Protein AF-A0A7Y5QEF9-F1 (afdb_monomer_lite)

Foldseek 3Di:
DPQCLPFPWAWWKWWAFDADPVGPGDAIDIAIWTWGDDPFFIKIAHPPDDSRRCDPPRIDTQPHGDPHDDDPFDFAADDDDGNRDHRITIHHDDPVVRVVRVVVRVVSVVLVVCCVVPVPPPVNVVVVVVVVVVD

pLDDT: mean 90.58, std 9.36, range [50.31, 98.44]

Sequence (135 aa):
MNTLTHLNWQPVILLKVVRLPFSDLGGLSLKCAYLAHDNGRVLYADWTLDAAERAEPLVFATGWTFTSMPMLPFLLHGDGAKRVPSGTWVLPYKDSLYTLYSSASAVLARLLAQIDQQPTDPNTITTLIRLTESL

Structure (mmCIF, N/CA/C/O backbone):
data_AF-A0A7Y5QEF9-F1
#
_entry.id   AF-A0A7Y5QEF9-F1
#
loop_
_atom_site.group_PDB
_atom_site.id
_atom_site.type_symbol
_atom_site.label_atom_id
_atom_site.label_alt_id
_atom_site.label_comp_id
_atom_site.label_asym_id
_atom_site.label_entity_id
_atom_site.label_seq_id
_atom_site.pdbx_PDB_ins_code
_atom_site.Cartn_x
_atom_site.Cartn_y
_atom_site.Cartn_z
_atom_site.occupancy
_atom_site.B_iso_or_equiv
_atom_site.auth_seq_id
_atom_site.auth_comp_id
_atom_site.auth_asym_id
_atom_site.auth_atom_id
_atom_site.pdbx_PDB_model_num
ATOM 1 N N . MET A 1 1 ? 17.583 -14.772 -19.269 1.00 50.31 1 MET A N 1
ATOM 2 C CA . MET A 1 1 ? 17.143 -13.846 -18.205 1.00 50.31 1 MET A CA 1
ATOM 3 C C . MET A 1 1 ? 17.146 -12.456 -18.796 1.00 50.31 1 MET A C 1
ATOM 5 O O . MET A 1 1 ? 18.204 -12.018 -19.231 1.00 50.31 1 MET A O 1
ATOM 9 N N . ASN A 1 2 ? 15.991 -11.798 -18.866 1.00 59.22 2 ASN A N 1
ATOM 10 C CA . ASN A 1 2 ? 15.946 -10.394 -19.259 1.00 59.22 2 ASN A CA 1
ATOM 11 C C . ASN A 1 2 ? 16.385 -9.567 -18.048 1.00 59.22 2 ASN A C 1
ATOM 13 O O . ASN A 1 2 ? 15.744 -9.588 -16.999 1.00 59.22 2 ASN A O 1
ATOM 17 N N . THR A 1 3 ? 17.534 -8.908 -18.149 1.00 67.56 3 THR A N 1
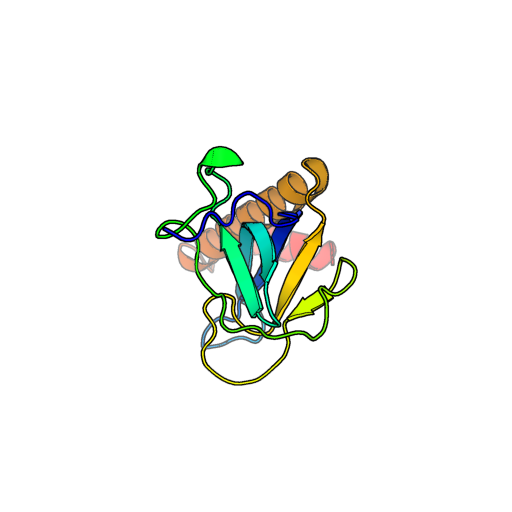ATOM 18 C CA . THR A 1 3 ? 18.074 -8.060 -17.086 1.00 67.56 3 THR A CA 1
ATOM 19 C C . THR A 1 3 ? 17.269 -6.765 -17.022 1.00 67.56 3 THR A C 1
ATOM 21 O O . THR A 1 3 ? 17.487 -5.858 -17.813 1.00 67.56 3 THR A O 1
ATOM 24 N N . LEU A 1 4 ? 16.326 -6.663 -16.082 1.00 83.62 4 LEU A N 1
ATOM 25 C CA . LEU A 1 4 ? 15.462 -5.481 -15.891 1.00 83.62 4 LEU A CA 1
ATOM 26 C C . LEU A 1 4 ? 16.106 -4.388 -15.016 1.00 83.62 4 LEU A C 1
ATOM 28 O O . LEU A 1 4 ? 15.492 -3.363 -14.722 1.00 83.62 4 LEU A O 1
ATOM 32 N N . THR A 1 5 ? 17.362 -4.581 -14.620 1.00 81.44 5 THR A N 1
ATOM 33 C CA . THR A 1 5 ? 18.123 -3.664 -13.759 1.00 81.44 5 THR A CA 1
ATOM 34 C C . THR A 1 5 ? 18.392 -2.307 -14.413 1.00 81.44 5 THR A C 1
ATOM 36 O O . THR A 1 5 ? 18.588 -1.322 -13.711 1.00 81.44 5 THR A O 1
ATOM 39 N N . HIS A 1 6 ? 18.366 -2.241 -15.748 1.00 87.00 6 HIS A N 1
ATOM 40 C CA . HIS A 1 6 ? 18.570 -1.014 -16.523 1.00 87.00 6 HIS A CA 1
ATOM 41 C C . HIS A 1 6 ? 17.358 -0.066 -16.515 1.00 87.00 6 HIS A C 1
ATOM 43 O O . HIS A 1 6 ? 17.472 1.073 -16.967 1.00 87.00 6 HIS A O 1
ATOM 49 N N . LEU A 1 7 ? 16.191 -0.527 -16.051 1.00 91.69 7 LEU A N 1
ATOM 50 C CA . LEU A 1 7 ? 14.988 0.296 -16.006 1.00 91.69 7 LEU A CA 1
ATOM 51 C C . LEU A 1 7 ? 15.110 1.411 -14.960 1.00 91.69 7 LEU A C 1
ATOM 53 O O . LEU A 1 7 ? 15.797 1.280 -13.946 1.00 91.69 7 LEU A O 1
ATOM 57 N N . ASN A 1 8 ? 14.378 2.505 -15.178 1.00 92.50 8 ASN A N 1
ATOM 58 C CA . ASN A 1 8 ? 14.294 3.605 -14.222 1.00 92.50 8 ASN A CA 1
ATOM 59 C C . ASN A 1 8 ? 13.369 3.239 -13.047 1.00 92.50 8 ASN A C 1
ATOM 61 O O . ASN A 1 8 ? 12.187 3.586 -13.033 1.00 92.50 8 ASN A O 1
ATOM 65 N N . TRP A 1 9 ? 13.914 2.497 -12.086 1.00 95.25 9 TRP A N 1
ATOM 66 C CA . TRP A 1 9 ? 13.227 2.082 -10.867 1.00 95.25 9 TRP A CA 1
ATOM 67 C C . TRP A 1 9 ? 13.042 3.255 -9.903 1.00 95.25 9 TRP A C 1
ATOM 69 O O . TRP A 1 9 ? 13.997 3.734 -9.295 1.00 95.25 9 TRP A O 1
ATOM 79 N N . GLN A 1 10 ? 11.796 3.679 -9.716 1.00 95.75 10 GLN A N 1
ATOM 80 C CA . GLN A 1 10 ? 11.434 4.779 -8.830 1.00 95.75 10 GLN A CA 1
ATOM 81 C C . GLN A 1 10 ? 10.985 4.254 -7.462 1.00 95.75 10 GLN A C 1
ATOM 83 O O . GLN A 1 10 ? 10.072 3.423 -7.413 1.00 95.75 10 GLN A O 1
ATOM 88 N N . PRO A 1 11 ? 11.574 4.734 -6.352 1.00 97.50 11 PRO A N 1
ATOM 89 C CA . PRO A 1 11 ? 11.078 4.438 -5.017 1.00 97.50 11 PRO A CA 1
ATOM 90 C C . PRO A 1 11 ? 9.749 5.164 -4.785 1.00 97.50 11 PRO A C 1
ATOM 92 O O . PRO A 1 11 ? 9.646 6.382 -4.960 1.00 97.50 11 PRO A O 1
ATOM 95 N N . VAL A 1 12 ? 8.726 4.425 -4.364 1.00 98.12 12 VAL A N 1
ATOM 96 C CA . VAL A 1 12 ? 7.384 4.967 -4.130 1.00 98.12 12 VAL A CA 1
ATOM 97 C C . VAL A 1 12 ? 6.786 4.456 -2.828 1.00 98.12 12 VAL A C 1
ATOM 99 O O . VAL A 1 12 ? 7.149 3.397 -2.314 1.00 98.12 12 VAL A O 1
ATOM 102 N N . ILE A 1 13 ? 5.806 5.204 -2.334 1.00 98.44 13 ILE A N 1
ATOM 103 C CA . ILE A 1 13 ? 4.886 4.759 -1.294 1.00 98.44 13 ILE A CA 1
ATOM 104 C C . ILE A 1 13 ? 3.549 4.449 -1.971 1.00 98.44 13 ILE A C 1
ATOM 106 O O . ILE A 1 13 ? 2.943 5.317 -2.600 1.00 98.44 13 ILE A O 1
ATOM 110 N N . LEU A 1 14 ? 3.086 3.212 -1.835 1.00 97.75 14 LEU A N 1
ATOM 111 C CA . LEU A 1 14 ? 1.741 2.787 -2.194 1.00 97.75 14 LEU A CA 1
ATOM 112 C C . LEU A 1 14 ? 0.841 3.002 -0.980 1.00 97.75 14 LEU A C 1
ATOM 114 O O . LEU A 1 14 ? 1.002 2.335 0.043 1.00 97.75 14 LEU A O 1
ATOM 118 N N . LEU A 1 15 ? -0.091 3.943 -1.097 1.00 97.06 15 LEU A N 1
ATOM 119 C CA . LEU A 1 15 ? -1.044 4.289 -0.050 1.00 97.06 15 LEU A CA 1
ATOM 120 C C . LEU A 1 15 ? -2.459 3.995 -0.536 1.00 97.06 15 LEU A C 1
ATOM 122 O O . LEU A 1 15 ? -2.916 4.555 -1.530 1.00 97.06 15 LEU A O 1
ATOM 126 N N . LYS A 1 16 ? -3.192 3.153 0.186 1.00 94.19 16 LYS A N 1
ATOM 127 C CA . LYS A 1 16 ? -4.590 2.860 -0.120 1.00 94.19 16 LYS A CA 1
ATOM 128 C C . LYS A 1 16 ? -5.444 2.983 1.127 1.00 94.19 16 LYS A C 1
ATOM 130 O O . LYS A 1 16 ? -5.206 2.302 2.118 1.00 94.19 16 LYS A O 1
ATOM 135 N N . VAL A 1 17 ? -6.500 3.784 1.039 1.00 90.69 17 VAL A N 1
ATOM 136 C CA . VAL A 1 17 ? -7.594 3.717 2.007 1.00 90.69 17 VAL A CA 1
ATOM 137 C C . VAL A 1 17 ? -8.390 2.445 1.717 1.00 90.69 17 VAL A C 1
ATOM 139 O O . VAL A 1 17 ? -8.915 2.256 0.615 1.00 90.69 17 VAL A O 1
ATOM 142 N N . VAL A 1 18 ? -8.413 1.534 2.681 1.00 85.56 18 VAL A N 1
ATOM 143 C CA . VAL A 1 18 ? -9.120 0.256 2.598 1.00 85.56 18 VAL A CA 1
ATOM 144 C C . VAL A 1 18 ? -10.520 0.445 3.159 1.00 85.56 18 VAL A C 1
ATOM 146 O O . VAL A 1 18 ? -10.683 1.106 4.182 1.00 85.56 18 VAL A O 1
ATOM 149 N N . ARG A 1 19 ? -11.522 -0.131 2.493 1.00 79.25 19 ARG A N 1
ATOM 150 C CA . ARG A 1 19 ? -12.910 -0.162 2.967 1.00 79.25 19 ARG A CA 1
ATOM 151 C C . ARG A 1 19 ? -13.177 -1.478 3.687 1.00 79.25 19 ARG A C 1
ATOM 153 O O . ARG A 1 19 ? -12.682 -2.517 3.252 1.00 79.25 19 ARG A O 1
ATOM 160 N N . LEU A 1 20 ? -13.945 -1.427 4.770 1.00 69.12 20 LEU A N 1
ATOM 161 C CA . LEU A 1 20 ? -14.437 -2.622 5.457 1.00 69.12 20 LEU A CA 1
ATOM 162 C C . LEU A 1 20 ? -15.767 -3.069 4.826 1.00 69.12 20 LEU A C 1
ATOM 164 O O . LEU A 1 20 ? -16.479 -2.236 4.272 1.00 69.12 20 LEU A O 1
ATOM 168 N N . PRO A 1 21 ? -16.137 -4.360 4.914 1.00 57.41 21 PRO A N 1
ATOM 169 C CA . PRO A 1 21 ? -17.324 -4.907 4.246 1.00 57.41 21 PRO A CA 1
ATOM 170 C C . PRO A 1 21 ? -18.666 -4.259 4.645 1.00 57.41 21 PRO A C 1
ATOM 172 O O . PRO A 1 21 ? -19.646 -4.442 3.931 1.00 57.41 21 PRO A O 1
ATOM 175 N N . PHE A 1 22 ? -18.712 -3.475 5.730 1.00 61.75 22 PHE A N 1
ATOM 176 C CA . PHE A 1 22 ? -19.908 -2.766 6.206 1.00 61.75 22 PHE A CA 1
ATOM 177 C C . PHE A 1 22 ? -19.742 -1.231 6.286 1.00 61.75 22 PHE A C 1
ATOM 179 O O . PHE A 1 22 ? -20.531 -0.579 6.962 1.00 61.75 22 PHE A O 1
ATOM 186 N N . SER A 1 23 ? -18.713 -0.635 5.663 1.00 59.16 23 SER A N 1
ATOM 187 C CA . SER A 1 23 ? -18.428 0.808 5.791 1.00 59.16 23 SER A CA 1
ATOM 188 C C . SER A 1 23 ? -17.662 1.389 4.595 1.00 59.16 23 SER A C 1
ATOM 190 O O . SER A 1 23 ? -16.853 0.710 3.960 1.00 59.16 23 SER A O 1
ATOM 192 N N . ASP A 1 24 ? -17.848 2.686 4.337 1.00 59.09 24 ASP A N 1
ATOM 193 C CA . ASP A 1 24 ? -17.135 3.443 3.300 1.00 59.09 24 ASP A CA 1
ATOM 194 C C . ASP A 1 24 ? -15.649 3.695 3.615 1.00 59.09 24 ASP A C 1
ATOM 196 O O . ASP A 1 24 ? -14.870 4.002 2.708 1.00 59.09 24 ASP A O 1
ATOM 200 N N . LEU A 1 25 ? -15.230 3.524 4.873 1.00 58.81 25 LEU A N 1
ATOM 201 C CA . LEU A 1 25 ? -13.852 3.704 5.339 1.00 58.81 25 LEU A CA 1
ATOM 202 C C . LEU A 1 25 ? -13.497 2.625 6.368 1.00 58.81 25 LEU A C 1
ATOM 204 O O . LEU A 1 25 ? -14.293 2.303 7.248 1.00 58.81 25 LEU A O 1
ATOM 208 N N . GLY A 1 26 ? -12.305 2.048 6.234 1.00 73.06 26 GLY A N 1
ATOM 209 C CA . GLY A 1 26 ? -11.843 0.919 7.037 1.00 73.06 26 GLY A CA 1
ATOM 210 C C . GLY A 1 26 ? -10.474 1.133 7.665 1.00 73.06 26 GLY A C 1
ATOM 211 O O . GLY A 1 26 ? -10.327 1.039 8.874 1.00 73.06 26 GLY A O 1
ATOM 212 N N . GLY A 1 27 ? -9.462 1.441 6.857 1.00 82.06 27 GLY A N 1
ATOM 213 C CA . GLY A 1 27 ? -8.095 1.604 7.344 1.00 82.06 27 GLY A CA 1
ATOM 214 C C . GLY A 1 27 ? -7.157 2.203 6.307 1.00 82.06 27 GLY A C 1
ATOM 215 O O . GLY A 1 27 ? -7.558 2.497 5.180 1.00 82.06 27 GLY A O 1
ATOM 216 N N . LEU A 1 28 ? -5.890 2.354 6.678 1.00 89.94 28 LEU A N 1
ATOM 217 C CA . LEU A 1 28 ? -4.815 2.742 5.769 1.00 89.94 28 LEU A CA 1
ATOM 218 C C . LEU A 1 28 ? -3.940 1.516 5.497 1.00 89.94 28 LEU A C 1
ATOM 220 O O . LEU A 1 28 ? -3.401 0.913 6.416 1.00 89.94 28 LEU A O 1
ATOM 224 N N . SER A 1 29 ? -3.813 1.137 4.230 1.00 91.56 29 SER A N 1
ATOM 225 C CA . SER A 1 29 ? -2.815 0.180 3.764 1.00 91.56 29 SER A CA 1
ATOM 226 C C . SER A 1 29 ? -1.651 0.952 3.165 1.00 91.56 29 SER A C 1
ATOM 228 O O . SER A 1 29 ? -1.845 1.838 2.328 1.00 91.56 29 SER A O 1
ATOM 230 N N . LEU A 1 30 ? -0.448 0.624 3.621 1.00 95.12 30 LEU A N 1
ATOM 231 C CA . LEU A 1 30 ? 0.781 1.317 3.274 1.00 95.12 30 LEU A CA 1
ATOM 232 C C . LEU A 1 30 ? 1.845 0.294 2.886 1.00 95.12 30 LEU A C 1
ATOM 234 O O . LEU A 1 30 ? 2.061 -0.675 3.614 1.00 95.12 30 LEU A O 1
ATOM 238 N N . LYS A 1 31 ? 2.524 0.511 1.759 1.00 95.88 31 LYS A N 1
ATOM 239 C CA . LYS A 1 31 ? 3.666 -0.311 1.348 1.00 95.88 31 LYS A CA 1
ATOM 240 C C . LYS A 1 31 ? 4.696 0.513 0.579 1.00 95.88 31 LYS A C 1
ATOM 242 O O . LYS A 1 31 ? 4.329 1.252 -0.328 1.00 95.88 31 LYS A O 1
ATOM 247 N N . CYS A 1 32 ? 5.978 0.357 0.895 1.00 97.44 32 CYS A N 1
ATOM 248 C CA . CYS A 1 32 ? 7.059 0.858 0.044 1.00 97.44 32 CYS A CA 1
ATOM 249 C C . CYS A 1 32 ? 7.364 -0.138 -1.072 1.00 97.44 32 CYS A C 1
ATOM 251 O O . CYS A 1 32 ? 7.273 -1.351 -0.875 1.00 97.44 32 CYS A O 1
ATOM 253 N N . ALA A 1 33 ? 7.730 0.373 -2.241 1.00 97.44 33 ALA A N 1
ATOM 254 C CA . ALA A 1 33 ? 8.095 -0.451 -3.384 1.00 97.44 33 ALA A CA 1
ATOM 255 C C . ALA A 1 33 ? 8.966 0.328 -4.368 1.00 97.44 33 ALA A C 1
ATOM 257 O O . ALA A 1 33 ? 9.061 1.555 -4.294 1.00 97.44 33 ALA A O 1
ATOM 258 N N . TYR A 1 34 ? 9.532 -0.390 -5.335 1.00 97.62 34 TYR A N 1
ATOM 259 C CA . TYR A 1 34 ? 10.058 0.219 -6.549 1.00 97.62 34 TYR A CA 1
ATOM 260 C C . TYR A 1 34 ? 9.114 -0.057 -7.714 1.00 97.62 34 TYR A C 1
ATOM 262 O O . TYR A 1 34 ? 8.695 -1.198 -7.923 1.00 97.62 34 TYR A O 1
ATOM 270 N N . LEU A 1 35 ? 8.804 0.979 -8.491 1.00 97.12 35 LEU A N 1
ATOM 271 C CA . LEU A 1 35 ? 8.059 0.849 -9.740 1.00 97.12 35 LEU A CA 1
ATOM 272 C C . LEU A 1 35 ? 8.927 1.250 -10.925 1.00 97.12 35 LEU A C 1
ATOM 274 O O . LEU A 1 35 ? 9.696 2.203 -10.844 1.00 97.12 35 LEU A O 1
ATOM 278 N N . ALA A 1 36 ? 8.760 0.549 -12.036 1.00 96.38 36 ALA A N 1
ATOM 279 C CA . ALA A 1 36 ? 9.357 0.918 -13.310 1.00 96.38 36 ALA A CA 1
ATOM 280 C C . ALA A 1 36 ? 8.326 0.788 -14.429 1.00 96.38 36 ALA A C 1
ATOM 282 O O . ALA A 1 36 ? 7.413 -0.037 -14.361 1.00 96.38 36 ALA A O 1
ATOM 283 N N . HIS A 1 37 ? 8.480 1.605 -15.465 1.00 95.38 37 HIS A N 1
ATOM 284 C CA . HIS A 1 37 ? 7.729 1.473 -16.708 1.00 95.38 37 HIS A CA 1
ATOM 285 C C . HIS A 1 37 ? 8.571 0.694 -17.718 1.00 95.38 37 HIS A C 1
ATOM 287 O O . HIS A 1 37 ? 9.733 1.028 -17.935 1.00 95.38 37 HIS A O 1
ATOM 293 N N . ASP A 1 38 ? 7.988 -0.348 -18.302 1.00 94.25 38 ASP A N 1
ATOM 294 C CA . ASP A 1 38 ? 8.620 -1.193 -19.314 1.00 94.25 38 ASP A CA 1
ATOM 295 C C . ASP A 1 38 ? 7.601 -1.541 -20.399 1.00 94.25 38 ASP A C 1
ATOM 297 O O . ASP A 1 38 ? 6.586 -2.184 -20.123 1.00 94.25 38 ASP A O 1
ATOM 301 N N . ASN A 1 39 ? 7.854 -1.092 -21.632 1.00 91.44 39 ASN A N 1
ATOM 302 C CA . ASN A 1 39 ? 7.044 -1.413 -22.811 1.00 91.44 39 ASN A CA 1
ATOM 303 C C . ASN A 1 39 ? 5.526 -1.270 -22.581 1.00 91.44 39 ASN A C 1
ATOM 305 O O . ASN A 1 39 ? 4.723 -2.141 -22.922 1.00 91.44 39 ASN A O 1
ATOM 309 N N . GLY A 1 40 ? 5.126 -0.166 -21.947 1.00 93.25 40 GLY A N 1
ATOM 310 C CA . GLY A 1 40 ? 3.723 0.136 -21.672 1.00 93.25 40 GLY A CA 1
ATOM 311 C C . GLY A 1 40 ? 3.175 -0.465 -20.377 1.00 93.25 40 GLY A C 1
ATOM 312 O O . GLY A 1 40 ? 2.052 -0.149 -19.998 1.00 93.25 40 GLY A O 1
ATOM 313 N N . ARG A 1 41 ? 3.930 -1.317 -19.678 1.00 94.44 41 ARG A N 1
ATOM 314 C CA . ARG A 1 41 ? 3.529 -1.981 -18.431 1.00 94.44 41 ARG A CA 1
ATOM 315 C C . ARG A 1 41 ? 4.202 -1.333 -17.232 1.00 94.44 41 ARG A C 1
ATOM 317 O O . ARG A 1 41 ? 5.319 -0.837 -17.326 1.00 94.44 41 ARG A O 1
ATOM 324 N N . VAL A 1 42 ? 3.540 -1.397 -16.082 1.00 95.62 42 VAL A N 1
ATOM 325 C CA . VAL A 1 42 ? 4.161 -1.055 -14.800 1.00 95.62 42 VAL A CA 1
ATOM 326 C C . VAL A 1 42 ? 4.630 -2.323 -14.113 1.00 95.62 42 VAL A C 1
ATOM 328 O O . VAL A 1 42 ? 3.823 -3.206 -13.791 1.00 95.62 42 VAL A O 1
ATOM 331 N N . LEU A 1 43 ? 5.929 -2.383 -13.867 1.00 96.12 43 LEU A N 1
ATOM 332 C CA . LEU A 1 43 ? 6.585 -3.420 -13.093 1.00 96.12 43 LEU A CA 1
ATOM 333 C C . LEU A 1 43 ? 6.724 -2.987 -11.636 1.00 96.12 43 LEU A C 1
ATOM 335 O O . LEU A 1 43 ? 6.835 -1.802 -11.330 1.00 96.12 43 LEU A O 1
ATOM 339 N N . TYR A 1 44 ? 6.721 -3.975 -10.755 1.00 96.44 44 TYR A N 1
ATOM 340 C CA . TYR A 1 44 ? 6.893 -3.839 -9.320 1.00 96.44 44 TYR A CA 1
ATOM 341 C C . TYR A 1 44 ? 8.096 -4.665 -8.880 1.00 96.44 44 TYR A C 1
ATOM 343 O O . TYR A 1 44 ? 8.241 -5.816 -9.300 1.00 96.44 44 TYR A O 1
ATOM 351 N N . ALA A 1 45 ? 8.893 -4.098 -7.982 1.00 96.69 45 ALA A N 1
ATOM 352 C CA . ALA A 1 45 ? 9.884 -4.806 -7.188 1.00 96.69 45 ALA A CA 1
ATOM 353 C C . ALA A 1 45 ? 9.663 -4.487 -5.704 1.00 96.69 45 ALA A C 1
ATOM 355 O O . ALA A 1 45 ? 9.246 -3.377 -5.350 1.00 96.69 45 ALA A O 1
ATOM 356 N N . ASP A 1 46 ? 9.923 -5.463 -4.834 1.00 95.75 46 ASP A N 1
ATOM 357 C CA . ASP A 1 46 ? 9.806 -5.239 -3.396 1.00 95.75 46 ASP A CA 1
ATOM 358 C C . ASP A 1 46 ? 10.868 -4.249 -2.892 1.00 95.75 46 ASP A C 1
ATOM 360 O O . ASP A 1 46 ? 11.946 -4.123 -3.472 1.00 95.75 46 ASP A O 1
ATOM 364 N N . TRP A 1 47 ? 10.544 -3.520 -1.823 1.00 96.12 47 TRP A N 1
ATOM 365 C CA . TRP A 1 47 ? 11.414 -2.492 -1.254 1.00 96.12 47 TRP A CA 1
ATOM 366 C C . TRP A 1 47 ? 12.741 -3.049 -0.737 1.00 96.12 47 TRP A C 1
ATOM 368 O O . TRP A 1 47 ? 13.739 -2.334 -0.721 1.00 96.12 47 TRP A O 1
ATOM 378 N N . THR A 1 48 ? 12.762 -4.319 -0.329 1.00 95.44 48 THR A N 1
ATOM 379 C CA . THR A 1 48 ? 13.966 -4.962 0.207 1.00 95.44 48 THR A CA 1
ATOM 380 C C . THR A 1 48 ? 14.985 -5.346 -0.864 1.00 95.44 48 THR A C 1
ATOM 382 O O . THR A 1 48 ? 16.039 -5.851 -0.504 1.00 95.44 48 THR A O 1
ATOM 385 N N . LEU A 1 49 ? 14.668 -5.171 -2.154 1.00 94.06 49 LEU A N 1
ATOM 386 C CA . LEU A 1 49 ? 15.551 -5.555 -3.254 1.00 94.06 49 LEU A CA 1
ATOM 387 C C . LEU A 1 49 ? 16.524 -4.433 -3.619 1.00 94.06 49 LEU A C 1
ATOM 389 O O . LEU A 1 49 ? 16.125 -3.318 -4.004 1.00 94.06 49 LEU A O 1
ATOM 393 N N . ASP A 1 50 ? 17.807 -4.778 -3.611 1.00 91.88 50 ASP A N 1
ATOM 394 C CA . ASP A 1 50 ? 18.858 -3.922 -4.135 1.00 91.88 50 ASP A CA 1
ATOM 395 C C . ASP A 1 50 ? 18.708 -3.738 -5.648 1.00 91.88 50 ASP A C 1
ATOM 397 O O . ASP A 1 50 ? 18.081 -4.532 -6.353 1.00 91.88 50 ASP A O 1
ATOM 401 N N . ALA A 1 51 ? 19.302 -2.672 -6.190 1.00 90.69 51 ALA A N 1
ATOM 402 C CA . ALA A 1 51 ? 19.172 -2.338 -7.611 1.00 90.69 51 ALA A CA 1
ATOM 403 C C . ALA A 1 51 ? 19.601 -3.484 -8.547 1.00 90.69 51 ALA A C 1
ATOM 405 O O . ALA A 1 51 ? 18.974 -3.693 -9.585 1.00 90.69 51 ALA A O 1
ATOM 406 N N . ALA A 1 52 ? 20.630 -4.248 -8.166 1.00 90.38 52 ALA A N 1
ATOM 407 C CA . ALA A 1 52 ? 21.126 -5.387 -8.936 1.00 90.38 52 ALA A CA 1
ATOM 408 C C . ALA A 1 52 ? 20.183 -6.606 -8.905 1.00 90.38 52 ALA A C 1
ATOM 410 O O . ALA A 1 52 ? 20.216 -7.425 -9.820 1.00 90.38 52 ALA A O 1
ATOM 411 N N . GLU A 1 53 ? 19.325 -6.713 -7.889 1.00 90.75 53 GLU A N 1
ATOM 412 C CA . GLU A 1 53 ? 18.400 -7.837 -7.695 1.00 90.75 53 GLU A CA 1
ATOM 413 C C . GLU A 1 53 ? 17.054 -7.630 -8.404 1.00 90.75 53 GLU A C 1
ATOM 415 O O . GLU A 1 53 ? 16.246 -8.556 -8.496 1.00 90.75 53 GLU A O 1
ATOM 420 N N . ARG A 1 54 ? 16.797 -6.426 -8.936 1.00 92.00 54 ARG A N 1
ATOM 421 C CA . ARG A 1 54 ? 15.557 -6.061 -9.648 1.00 92.00 54 ARG A CA 1
ATOM 422 C C . ARG A 1 54 ? 15.520 -6.662 -11.053 1.00 92.00 54 ARG A C 1
ATOM 424 O O . ARG A 1 54 ? 15.550 -5.962 -12.065 1.00 92.00 54 ARG A O 1
ATOM 431 N N . ALA A 1 55 ? 15.445 -7.982 -11.103 1.00 89.44 55 ALA A N 1
ATOM 432 C CA . ALA A 1 55 ? 15.315 -8.786 -12.304 1.00 89.44 55 ALA A CA 1
ATOM 433 C C . ALA A 1 55 ? 14.262 -9.886 -12.106 1.00 89.44 55 ALA A C 1
ATOM 435 O O . ALA A 1 55 ? 13.763 -10.124 -11.003 1.00 89.44 55 ALA A O 1
ATOM 436 N N . GLU A 1 56 ? 13.899 -10.570 -13.189 1.00 85.38 56 GLU A N 1
ATOM 437 C CA . GLU A 1 56 ? 13.056 -11.761 -13.089 1.00 85.38 56 GLU A CA 1
ATOM 438 C C . GLU A 1 56 ? 13.780 -12.872 -12.304 1.00 85.38 56 GLU A C 1
ATOM 440 O O . GLU A 1 56 ? 14.983 -13.067 -12.506 1.00 85.38 56 GLU A O 1
ATOM 445 N N . PRO A 1 57 ? 13.077 -13.622 -11.432 1.00 89.06 57 PRO A N 1
ATOM 446 C CA . PRO A 1 57 ? 11.621 -13.634 -11.214 1.00 89.06 57 PRO A CA 1
ATOM 447 C C . PRO A 1 57 ? 11.127 -12.724 -10.069 1.00 89.06 57 PRO A C 1
ATOM 449 O O . PRO A 1 57 ? 9.950 -12.772 -9.715 1.00 89.06 57 PRO A O 1
ATOM 452 N N . LEU A 1 58 ? 12.009 -11.931 -9.455 1.00 91.38 58 LEU A N 1
ATOM 453 C CA . LEU A 1 58 ? 11.699 -11.112 -8.272 1.00 91.38 58 LEU A CA 1
ATOM 454 C C . LEU A 1 58 ? 10.903 -9.842 -8.613 1.00 91.38 58 LEU A C 1
ATOM 456 O O . LEU A 1 58 ? 10.252 -9.249 -7.753 1.00 91.38 58 LEU A O 1
ATOM 460 N N . VAL A 1 59 ? 10.925 -9.457 -9.886 1.00 92.94 59 VAL A N 1
ATOM 461 C CA . VAL A 1 59 ? 10.110 -8.395 -10.471 1.00 92.94 59 VAL A CA 1
ATOM 462 C C . VAL A 1 59 ? 8.851 -8.974 -11.109 1.00 92.94 59 VAL A C 1
ATOM 464 O O . VAL A 1 59 ? 8.897 -10.011 -11.769 1.00 92.94 59 VAL A O 1
ATOM 467 N N . PHE A 1 60 ? 7.722 -8.275 -10.984 1.00 92.50 60 PHE A N 1
ATOM 468 C CA . PHE A 1 60 ? 6.479 -8.682 -11.638 1.00 92.50 60 PHE A CA 1
ATOM 469 C C . PHE A 1 60 ? 5.663 -7.520 -12.196 1.00 92.50 60 PHE A C 1
ATOM 471 O O . PHE A 1 60 ? 5.657 -6.414 -11.662 1.00 92.50 60 PHE A O 1
ATOM 478 N N . ALA A 1 61 ? 4.895 -7.795 -13.251 1.00 93.69 61 ALA A N 1
ATOM 479 C CA . ALA A 1 61 ? 3.925 -6.846 -13.779 1.00 93.69 61 ALA A CA 1
ATOM 480 C C . ALA A 1 61 ? 2.769 -6.637 -12.788 1.00 93.69 61 ALA A C 1
ATOM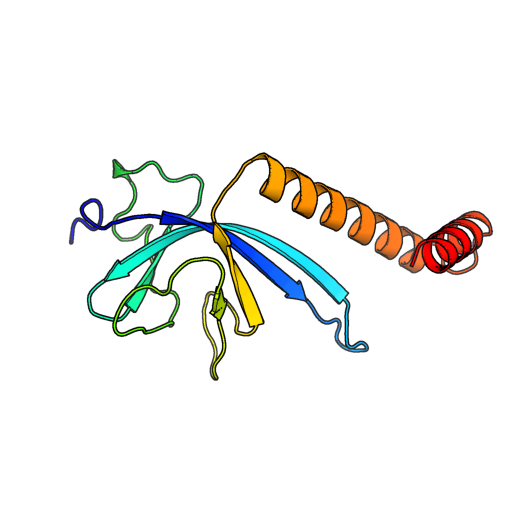 482 O O . ALA A 1 61 ? 2.167 -7.587 -12.285 1.00 93.69 61 ALA A O 1
ATOM 483 N N . THR A 1 62 ? 2.420 -5.377 -12.540 1.00 94.31 62 THR A N 1
ATOM 484 C CA . THR A 1 62 ? 1.305 -4.999 -11.652 1.00 94.31 62 THR A CA 1
ATOM 485 C C . THR A 1 62 ? -0.069 -5.227 -12.287 1.00 94.31 62 THR A C 1
ATOM 487 O O . THR A 1 62 ? -1.079 -5.300 -11.584 1.00 94.31 62 THR A O 1
ATOM 490 N N . GLY A 1 63 ? -0.102 -5.327 -13.619 1.00 93.31 63 GLY A N 1
ATOM 491 C CA . GLY A 1 63 ? -1.310 -5.318 -14.439 1.00 93.31 63 GLY A CA 1
ATOM 492 C C . GLY A 1 63 ? -1.737 -3.918 -14.895 1.00 93.31 63 GLY A C 1
ATOM 493 O O . GLY A 1 63 ? -2.667 -3.820 -15.697 1.00 93.31 63 GLY A O 1
ATOM 494 N N . TRP A 1 64 ? -1.086 -2.852 -14.416 1.00 95.75 64 TRP A N 1
ATOM 495 C CA . TRP A 1 64 ? -1.296 -1.493 -14.916 1.00 95.75 64 TRP A CA 1
ATOM 496 C C . TRP A 1 64 ? -0.514 -1.250 -16.198 1.00 95.75 64 TRP A C 1
ATOM 498 O O . TRP A 1 64 ? 0.620 -1.716 -16.350 1.00 95.75 64 TRP A O 1
ATOM 508 N N . THR A 1 65 ? -1.131 -0.494 -17.101 1.00 94.19 65 THR A N 1
ATOM 509 C CA . THR A 1 65 ? -0.540 -0.096 -18.372 1.00 94.19 65 THR A CA 1
ATOM 510 C C 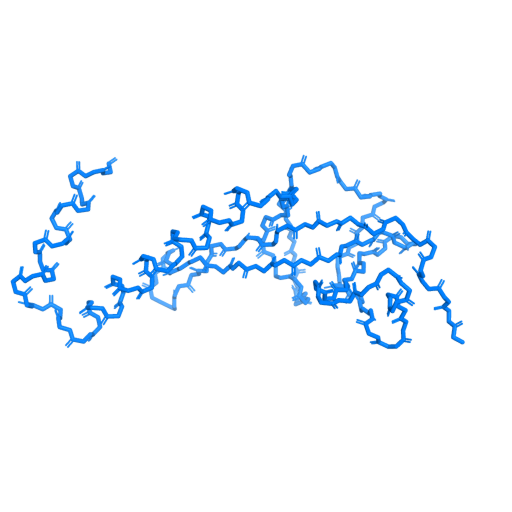. THR A 1 65 ? -0.664 1.402 -18.560 1.00 94.19 65 THR A C 1
ATOM 512 O O . THR A 1 65 ? -1.744 1.957 -18.377 1.00 94.19 65 THR A O 1
ATOM 515 N N . PHE A 1 66 ? 0.426 2.034 -18.970 1.00 92.81 66 PHE A N 1
ATOM 516 C CA . PHE A 1 66 ? 0.475 3.452 -19.300 1.00 92.81 66 PHE A CA 1
ATOM 517 C C . PHE A 1 66 ? 1.339 3.644 -20.535 1.00 92.81 66 PHE A C 1
ATOM 519 O O . PHE A 1 66 ? 2.288 2.894 -20.741 1.00 92.81 66 PHE A O 1
ATOM 526 N N . THR A 1 67 ? 1.073 4.675 -21.329 1.00 92.94 67 THR A N 1
ATOM 527 C CA . THR A 1 67 ? 1.969 5.058 -22.431 1.00 92.94 67 THR A CA 1
ATOM 528 C C . THR A 1 67 ? 3.340 5.490 -21.901 1.00 92.94 67 THR A C 1
ATOM 530 O O . THR A 1 67 ? 4.369 5.128 -22.460 1.00 92.94 67 THR A O 1
ATOM 533 N N . SER A 1 68 ? 3.350 6.199 -20.772 1.00 91.50 68 SER A N 1
ATOM 534 C CA . SER A 1 68 ? 4.532 6.605 -20.010 1.00 91.50 68 SER A CA 1
ATOM 535 C C . SER A 1 68 ? 4.184 6.667 -18.523 1.00 91.50 68 SER A C 1
ATOM 537 O O . SER A 1 68 ? 3.014 6.831 -18.174 1.00 91.50 68 SER A O 1
ATOM 539 N N . MET A 1 69 ? 5.179 6.570 -17.638 1.00 91.38 69 MET A N 1
ATOM 540 C CA . MET A 1 69 ? 4.939 6.695 -16.196 1.00 91.38 69 MET A CA 1
ATOM 541 C C . MET A 1 69 ? 4.372 8.090 -15.859 1.00 91.38 69 MET A C 1
ATOM 543 O O . MET A 1 69 ? 4.989 9.087 -16.246 1.00 91.38 69 MET A O 1
ATOM 547 N N . PRO A 1 70 ? 3.224 8.194 -15.160 1.00 93.69 70 PRO A N 1
ATOM 548 C CA . PRO A 1 70 ? 2.692 9.485 -14.735 1.00 93.69 70 PRO A CA 1
ATOM 549 C C . PRO A 1 70 ? 3.615 10.185 -13.729 1.00 93.69 70 PRO A C 1
ATOM 551 O O . PRO A 1 70 ? 4.381 9.541 -13.009 1.00 93.69 70 PRO A O 1
ATOM 554 N N . MET A 1 71 ? 3.509 11.513 -13.642 1.00 94.69 71 MET A N 1
ATOM 555 C CA . MET A 1 71 ? 4.205 12.283 -12.611 1.00 94.69 71 MET A CA 1
ATOM 556 C C . MET A 1 71 ? 3.593 12.000 -11.233 1.00 94.69 71 MET A C 1
ATOM 558 O O . MET A 1 71 ? 2.374 11.958 -11.082 1.00 94.69 71 MET A O 1
ATOM 562 N N . LEU A 1 72 ? 4.446 11.807 -10.228 1.00 95.38 72 LEU A N 1
ATOM 563 C CA . LEU A 1 72 ? 4.026 11.585 -8.846 1.00 95.38 72 LEU A CA 1
ATOM 564 C C . LEU A 1 72 ? 3.576 12.904 -8.178 1.00 95.38 72 LEU A C 1
ATOM 566 O O . LEU A 1 72 ? 4.217 13.931 -8.403 1.00 95.38 72 LEU A O 1
ATOM 570 N N . PRO A 1 73 ? 2.566 12.881 -7.285 1.00 97.56 73 PRO A N 1
ATOM 571 C CA . PRO A 1 73 ? 1.730 11.732 -6.941 1.00 97.56 73 PRO A CA 1
ATOM 572 C C . PRO A 1 73 ? 0.599 11.509 -7.957 1.00 97.56 73 PRO A C 1
ATOM 574 O O . PRO A 1 73 ? 0.069 12.461 -8.524 1.00 97.56 73 PRO A O 1
ATOM 577 N N . PHE A 1 74 ? 0.166 10.259 -8.127 1.00 97.00 74 PHE A N 1
ATOM 578 C CA . PHE A 1 74 ? -1.007 9.938 -8.948 1.00 97.00 74 PHE A CA 1
ATOM 579 C C . PHE A 1 74 ? -1.844 8.807 -8.347 1.00 97.00 74 PHE A C 1
ATOM 581 O O . PHE A 1 74 ? -1.361 8.009 -7.542 1.00 97.00 74 PHE A O 1
ATOM 588 N N . LEU A 1 75 ? -3.114 8.740 -8.747 1.00 96.56 75 LEU A N 1
ATOM 589 C CA . LEU A 1 75 ? -4.056 7.709 -8.323 1.00 96.56 75 LEU A CA 1
ATOM 590 C C . LEU A 1 75 ? -4.166 6.621 -9.395 1.00 96.56 75 LEU A C 1
ATOM 592 O O . LEU A 1 75 ? -4.451 6.909 -10.556 1.00 96.56 75 LEU A O 1
ATOM 596 N N . LEU A 1 76 ? -3.992 5.363 -8.999 1.00 95.31 76 LEU A N 1
ATOM 597 C CA . LEU A 1 76 ? -4.303 4.221 -9.853 1.00 95.31 76 LEU A CA 1
ATOM 598 C C . LEU A 1 76 ? -5.818 4.038 -9.907 1.00 95.31 76 LEU A C 1
ATOM 600 O O . LEU A 1 76 ? -6.438 3.760 -8.883 1.00 95.31 76 LEU A O 1
ATOM 604 N N . HIS A 1 77 ? -6.413 4.182 -11.087 1.00 93.56 77 HIS A N 1
ATOM 605 C CA . HIS A 1 77 ? -7.849 4.026 -11.289 1.00 93.56 77 HIS A CA 1
ATOM 606 C C . HIS A 1 77 ? -8.134 3.235 -12.565 1.00 93.56 77 HIS A C 1
ATOM 608 O O . HIS A 1 77 ? -7.486 3.436 -13.590 1.00 93.56 77 HIS A O 1
ATOM 614 N N . GLY A 1 78 ? -9.091 2.318 -12.482 1.00 89.19 78 GLY A N 1
ATOM 615 C CA . GLY A 1 78 ? -9.475 1.424 -13.567 1.00 89.19 78 GLY A CA 1
ATOM 616 C C . GLY A 1 78 ? -10.079 0.120 -13.058 1.00 89.19 78 GLY A C 1
ATOM 617 O O . GLY A 1 78 ? -10.101 -0.138 -11.849 1.00 89.19 78 GLY A O 1
ATOM 618 N N . ASP A 1 79 ? -10.537 -0.689 -14.009 1.00 85.56 79 ASP A N 1
ATOM 619 C CA . ASP A 1 79 ? -11.276 -1.924 -13.761 1.00 85.56 79 ASP A CA 1
ATOM 620 C C . ASP A 1 79 ? -10.393 -3.182 -13.807 1.00 85.56 79 ASP A C 1
ATOM 622 O O . ASP A 1 79 ? -9.280 -3.206 -14.351 1.00 85.56 79 ASP A O 1
ATOM 626 N N . GLY A 1 80 ? -10.936 -4.267 -13.254 1.00 82.94 80 GLY A N 1
ATOM 627 C CA . GLY A 1 80 ? -10.328 -5.595 -13.253 1.00 82.94 80 GLY A CA 1
ATOM 628 C C . GLY A 1 80 ? -9.387 -5.861 -12.076 1.00 82.94 80 GLY A C 1
ATOM 629 O O . GLY A 1 80 ? -8.942 -4.963 -11.361 1.00 82.94 80 GLY A O 1
ATOM 630 N N . ALA A 1 81 ? -9.074 -7.140 -11.871 1.00 79.75 81 ALA A N 1
ATOM 631 C CA . ALA A 1 81 ? -8.148 -7.562 -10.829 1.00 79.75 81 ALA A CA 1
ATOM 632 C C . ALA A 1 81 ? -6.706 -7.193 -11.216 1.00 79.75 81 ALA A C 1
ATOM 634 O O . ALA A 1 81 ? -6.166 -7.677 -12.213 1.00 79.75 81 ALA A O 1
ATOM 635 N N . LYS A 1 82 ? -6.080 -6.329 -10.415 1.00 90.31 82 LYS A N 1
ATOM 636 C CA . LYS A 1 82 ? -4.684 -5.891 -10.551 1.00 90.31 82 LYS A CA 1
ATOM 637 C C . LYS A 1 82 ? -3.920 -6.257 -9.281 1.00 90.31 82 LYS A C 1
ATOM 639 O O . LYS A 1 82 ? -4.509 -6.297 -8.204 1.00 90.31 82 LYS A O 1
ATOM 644 N N . ARG A 1 83 ? -2.606 -6.494 -9.384 1.00 90.19 83 ARG A N 1
ATOM 645 C CA . ARG A 1 83 ? -1.774 -6.801 -8.202 1.00 90.19 83 ARG A CA 1
ATOM 646 C C . ARG A 1 83 ? -1.627 -5.597 -7.275 1.00 90.19 83 ARG A C 1
ATOM 648 O O . ARG A 1 83 ? -1.599 -5.765 -6.063 1.00 90.19 83 ARG A O 1
ATOM 655 N N . VAL A 1 84 ? -1.559 -4.394 -7.846 1.00 92.19 84 VAL A N 1
ATOM 656 C CA . VAL A 1 84 ? -1.734 -3.144 -7.096 1.00 92.19 84 VAL A CA 1
ATOM 657 C C . VAL A 1 84 ? -3.180 -2.695 -7.311 1.00 92.19 84 VAL A C 1
ATOM 659 O O . VAL A 1 84 ? -3.524 -2.383 -8.451 1.00 92.19 84 VAL A O 1
ATOM 662 N N . PRO A 1 85 ? -4.046 -2.692 -6.285 1.00 92.25 85 PRO A N 1
ATOM 663 C CA . PRO A 1 85 ? -5.473 -2.454 -6.483 1.00 92.25 85 PRO A CA 1
ATOM 664 C C . PRO A 1 85 ? -5.801 -1.049 -7.005 1.00 92.25 85 PRO A C 1
ATOM 666 O O . PRO A 1 85 ? -5.107 -0.079 -6.697 1.00 92.25 85 PRO A O 1
ATOM 669 N N . SER A 1 86 ? -6.923 -0.930 -7.716 1.00 93.56 86 SER A N 1
ATOM 670 C CA . SER A 1 86 ? -7.539 0.360 -8.059 1.00 93.56 86 SER A CA 1
ATOM 671 C C . SER A 1 86 ? -7.860 1.167 -6.791 1.00 93.56 86 SER A C 1
ATOM 673 O O . SER A 1 86 ? -8.162 0.605 -5.732 1.00 93.56 86 SER A O 1
ATOM 675 N N . GLY A 1 87 ? -7.749 2.489 -6.864 1.00 93.50 87 GLY A N 1
ATOM 676 C CA . GLY A 1 87 ? -7.838 3.407 -5.728 1.00 93.50 87 GLY A CA 1
ATOM 677 C C . GLY A 1 87 ? -6.582 3.455 -4.846 1.00 93.50 87 GLY A C 1
ATOM 678 O O . GLY A 1 87 ? -6.685 3.857 -3.689 1.00 93.50 87 GLY A O 1
ATOM 679 N N . THR A 1 88 ? -5.427 2.997 -5.340 1.00 95.88 88 THR A N 1
ATOM 680 C CA . THR A 1 88 ? -4.134 3.133 -4.644 1.00 95.88 88 THR A CA 1
ATOM 681 C C . THR A 1 88 ? -3.435 4.401 -5.121 1.00 95.88 88 THR A C 1
ATOM 683 O O . THR A 1 88 ? -3.197 4.562 -6.317 1.00 95.88 88 THR A O 1
ATOM 686 N N . TRP A 1 89 ? -3.090 5.292 -4.197 1.00 97.56 89 TRP A N 1
ATOM 687 C CA . TRP A 1 89 ? -2.203 6.417 -4.461 1.00 97.56 89 TRP A CA 1
ATOM 688 C C . TRP A 1 89 ? -0.758 5.938 -4.569 1.00 97.56 89 TRP A C 1
ATOM 690 O O . TRP A 1 89 ? -0.270 5.208 -3.705 1.00 97.56 89 TRP A O 1
ATOM 700 N N . VAL A 1 90 ? -0.072 6.382 -5.616 1.00 97.88 90 VAL A N 1
ATOM 701 C CA . VAL A 1 90 ? 1.370 6.223 -5.790 1.00 97.88 90 VAL A CA 1
ATOM 702 C C . VAL A 1 90 ? 2.008 7.560 -5.444 1.00 97.88 90 VAL A C 1
ATOM 704 O O . VAL A 1 90 ? 1.831 8.552 -6.153 1.00 97.88 90 VAL A O 1
ATOM 707 N N . LEU A 1 91 ? 2.706 7.600 -4.315 1.00 98.31 91 LEU A N 1
ATOM 708 C CA . LEU A 1 91 ? 3.333 8.800 -3.772 1.00 98.31 91 LEU A CA 1
ATOM 709 C C . LEU A 1 91 ? 4.855 8.725 -3.948 1.00 98.31 91 LEU A C 1
ATOM 711 O O . LEU A 1 91 ? 5.415 7.623 -3.936 1.00 98.31 91 LEU A O 1
ATOM 715 N N . PRO A 1 92 ? 5.551 9.870 -4.064 1.00 97.50 92 PRO A N 1
ATOM 716 C CA . PRO A 1 92 ? 7.007 9.867 -4.036 1.00 97.50 92 PRO A CA 1
ATOM 717 C C . PRO A 1 92 ? 7.503 9.389 -2.672 1.00 97.50 92 PRO A C 1
ATOM 719 O O . PRO A 1 92 ? 6.981 9.802 -1.632 1.00 97.50 92 PRO A O 1
ATOM 722 N N . TYR A 1 93 ? 8.527 8.537 -2.668 1.00 97.56 93 TYR A N 1
ATOM 723 C CA . TYR A 1 93 ? 9.134 8.111 -1.416 1.00 97.56 93 TYR A CA 1
ATOM 724 C C . TYR A 1 93 ? 9.850 9.275 -0.720 1.00 97.56 93 TYR A C 1
ATOM 726 O O . TYR A 1 93 ? 10.698 9.948 -1.308 1.00 97.56 93 TYR A O 1
ATOM 734 N N . LYS A 1 94 ? 9.507 9.487 0.554 1.00 97.56 94 LYS A N 1
ATOM 735 C CA . LYS A 1 94 ? 10.223 10.334 1.516 1.00 97.56 94 LYS A CA 1
ATOM 736 C C . LYS A 1 94 ? 10.083 9.697 2.896 1.00 97.56 94 LYS A C 1
ATOM 738 O O . LYS A 1 94 ? 8.957 9.392 3.292 1.00 97.56 94 LYS A O 1
ATOM 743 N N . ASP A 1 95 ? 11.177 9.565 3.645 1.00 97.12 95 ASP A N 1
ATOM 744 C CA . ASP A 1 95 ? 11.165 8.921 4.971 1.00 97.12 95 ASP A CA 1
ATOM 745 C C . ASP A 1 95 ? 10.170 9.582 5.932 1.00 97.12 95 ASP A C 1
ATOM 747 O O . ASP A 1 95 ? 9.427 8.900 6.639 1.00 97.12 95 ASP A O 1
ATOM 751 N N . SER A 1 96 ? 10.095 10.916 5.918 1.00 97.69 96 SER A N 1
ATOM 752 C CA . SER A 1 96 ? 9.152 11.676 6.746 1.00 97.69 96 SER A CA 1
ATOM 753 C C . SER A 1 96 ? 7.695 11.382 6.389 1.00 97.69 96 SER A C 1
ATOM 755 O O . SER A 1 96 ? 6.863 11.218 7.279 1.00 97.69 96 SER A O 1
ATOM 757 N N . LEU A 1 97 ? 7.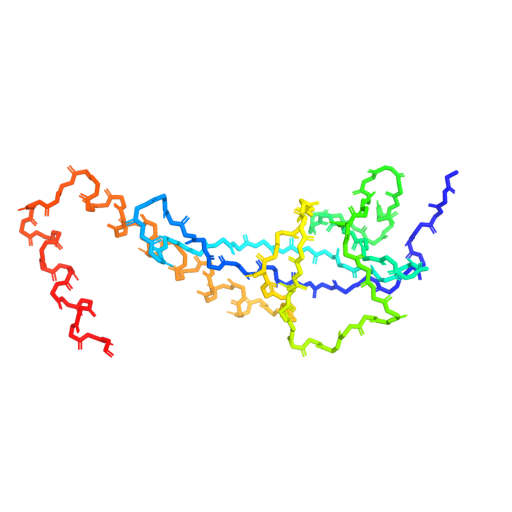390 11.257 5.095 1.00 97.25 97 LEU A N 1
ATOM 758 C CA . LEU A 1 97 ? 6.045 10.951 4.615 1.00 97.25 97 LEU A CA 1
ATOM 759 C C . LEU A 1 97 ? 5.654 9.511 4.957 1.00 97.25 97 LEU A C 1
ATOM 761 O O . LEU A 1 97 ? 4.546 9.266 5.431 1.00 97.25 97 LEU A O 1
ATOM 765 N N . TYR A 1 98 ? 6.577 8.567 4.764 1.00 96.88 98 TYR A N 1
ATOM 766 C CA . TYR A 1 98 ? 6.360 7.173 5.133 1.00 96.88 98 TYR A CA 1
ATOM 767 C C . TYR A 1 98 ? 6.149 7.017 6.642 1.00 96.88 98 TYR A C 1
ATOM 769 O O . TYR A 1 98 ? 5.206 6.348 7.064 1.00 96.88 98 TYR A O 1
ATOM 777 N N . THR A 1 99 ? 6.969 7.682 7.458 1.00 97.50 99 THR A N 1
ATOM 778 C CA . THR A 1 99 ? 6.855 7.661 8.924 1.00 97.50 99 THR A CA 1
ATOM 779 C C . THR A 1 99 ? 5.522 8.247 9.384 1.00 97.50 99 THR A C 1
ATOM 781 O O . THR A 1 99 ? 4.870 7.674 10.260 1.00 97.50 99 THR A O 1
ATOM 784 N N . LEU A 1 100 ? 5.081 9.349 8.766 1.00 96.62 100 LEU A N 1
ATOM 785 C CA . LEU A 1 100 ? 3.797 9.980 9.064 1.00 96.62 100 LEU A CA 1
ATOM 786 C C . LEU A 1 100 ? 2.628 9.022 8.801 1.00 96.62 100 LEU A C 1
ATOM 788 O O . LEU A 1 100 ? 1.839 8.757 9.709 1.00 96.62 100 LEU A O 1
ATOM 792 N N . TYR A 1 101 ? 2.538 8.454 7.594 1.00 96.50 101 TYR A N 1
ATOM 793 C CA . TYR A 1 101 ? 1.452 7.527 7.257 1.00 96.50 101 TYR A CA 1
ATOM 794 C C . TYR A 1 101 ? 1.529 6.212 8.034 1.00 96.50 101 TYR A C 1
ATOM 796 O O . TYR A 1 101 ? 0.489 5.677 8.412 1.00 96.50 101 TYR A O 1
ATOM 804 N N . SER A 1 102 ? 2.731 5.710 8.326 1.00 95.44 102 SER A N 1
ATOM 805 C CA . SER A 1 102 ? 2.913 4.510 9.154 1.00 95.44 102 SER A CA 1
ATOM 806 C C . SER A 1 102 ? 2.393 4.741 10.571 1.00 95.44 102 SER A C 1
ATOM 808 O O . SER A 1 102 ? 1.655 3.916 11.110 1.00 95.44 102 SER A O 1
ATOM 810 N N . SER A 1 103 ? 2.719 5.896 11.157 1.00 95.38 103 SER A N 1
ATOM 811 C CA . SER A 1 103 ? 2.260 6.274 12.496 1.00 95.38 103 SER A CA 1
ATOM 812 C C . SER A 1 103 ? 0.743 6.460 12.529 1.00 95.38 103 SER A C 1
ATOM 814 O O . SER A 1 103 ? 0.080 5.912 13.407 1.00 95.38 103 SER A O 1
ATOM 816 N N . ALA A 1 104 ? 0.176 7.155 11.538 1.00 92.62 104 ALA A N 1
ATOM 817 C CA . ALA A 1 104 ? -1.270 7.322 11.408 1.00 92.62 104 ALA A CA 1
ATOM 818 C C . ALA A 1 104 ? -1.993 5.971 11.254 1.00 92.62 104 ALA A C 1
ATOM 820 O O . ALA A 1 104 ? -2.989 5.720 11.932 1.00 92.62 104 ALA A O 1
ATOM 821 N N . SER A 1 105 ? -1.458 5.068 10.425 1.00 92.12 105 SER A N 1
ATOM 822 C CA . SER A 1 105 ? -1.987 3.712 10.257 1.00 92.12 105 SER A CA 1
ATOM 823 C C . SER A 1 105 ? -1.962 2.920 11.566 1.00 92.12 105 SER A C 1
ATOM 825 O O . SER A 1 105 ? -2.928 2.225 11.876 1.00 92.12 105 SER A O 1
ATOM 827 N N . ALA A 1 106 ? -0.883 3.021 12.348 1.00 91.94 106 ALA A N 1
ATOM 828 C CA . ALA A 1 106 ? -0.760 2.33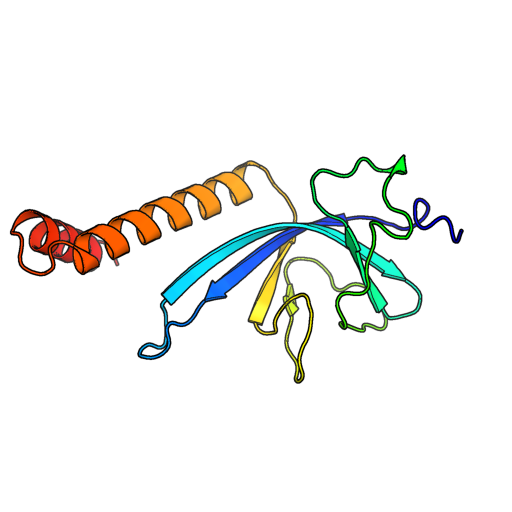1 13.629 1.00 91.94 106 ALA A CA 1
ATOM 829 C C . ALA A 1 106 ? -1.733 2.882 14.685 1.00 91.94 106 ALA A C 1
ATOM 831 O O . ALA A 1 106 ? -2.333 2.104 15.425 1.00 91.94 106 ALA A O 1
ATOM 832 N N . VAL A 1 107 ? -1.916 4.205 14.746 1.00 91.19 107 VAL A N 1
ATOM 833 C CA . VAL A 1 107 ? -2.896 4.843 15.643 1.00 91.19 107 VAL A CA 1
ATOM 834 C C . VAL A 1 107 ? -4.315 4.399 15.291 1.00 91.19 107 VAL A C 1
ATOM 836 O O . VAL A 1 107 ? -5.051 3.975 16.181 1.00 91.19 107 VAL A O 1
ATOM 839 N N . LEU A 1 108 ? -4.676 4.411 14.004 1.00 89.06 108 LEU A N 1
ATOM 840 C CA . LEU A 1 108 ? -5.994 3.969 13.550 1.00 89.06 108 LEU A CA 1
ATOM 841 C C . LEU A 1 108 ? -6.236 2.486 13.863 1.00 89.06 108 LEU A C 1
ATOM 843 O O . LEU A 1 108 ? -7.286 2.136 14.393 1.00 89.06 108 LEU A O 1
ATOM 847 N N . ALA A 1 109 ? -5.253 1.618 13.604 1.00 88.50 109 ALA A N 1
ATOM 848 C CA . ALA A 1 109 ? -5.359 0.194 13.916 1.00 88.50 109 ALA A CA 1
ATOM 849 C C . ALA A 1 109 ? -5.554 -0.064 15.420 1.00 88.50 109 ALA A C 1
ATOM 851 O O . ALA A 1 109 ? -6.365 -0.908 15.795 1.00 88.50 109 ALA A O 1
ATOM 852 N N . ARG A 1 110 ? -4.853 0.681 16.287 1.00 89.81 110 ARG A N 1
ATOM 853 C CA . ARG A 1 110 ? -5.024 0.586 17.747 1.00 89.81 110 ARG A CA 1
ATOM 854 C C . ARG A 1 110 ? -6.414 1.026 18.191 1.00 89.81 110 ARG A C 1
ATOM 856 O O . ARG A 1 110 ? -7.019 0.333 19.000 1.00 89.81 110 ARG A O 1
ATOM 863 N N . LEU A 1 111 ? -6.922 2.134 17.650 1.00 89.44 111 LEU A N 1
ATOM 864 C CA . LEU A 1 111 ? -8.275 2.602 17.950 1.00 89.44 111 LEU A CA 1
ATOM 865 C C . LEU A 1 111 ? -9.323 1.560 17.539 1.00 89.44 111 LEU A C 1
ATOM 867 O O . LEU A 1 111 ? -10.197 1.227 18.331 1.00 89.44 111 LEU A O 1
ATOM 871 N N . LEU A 1 112 ? -9.206 1.007 16.329 1.00 88.31 112 LEU A N 1
ATOM 872 C CA . LEU A 1 112 ? -10.115 -0.036 15.850 1.00 88.31 112 LEU A CA 1
ATOM 873 C C . LEU A 1 112 ? -10.057 -1.290 16.730 1.00 88.31 112 LEU A C 1
ATOM 875 O O . LEU A 1 112 ? -11.103 -1.816 17.091 1.00 88.31 112 LEU A O 1
ATOM 879 N N . ALA A 1 113 ? -8.861 -1.732 17.129 1.00 88.62 113 ALA A N 1
ATOM 880 C CA . ALA A 1 113 ? -8.703 -2.866 18.039 1.00 88.62 113 ALA A CA 1
ATOM 881 C C . ALA A 1 113 ? -9.326 -2.600 19.421 1.00 88.62 113 ALA A C 1
ATOM 883 O O . ALA A 1 113 ? -9.931 -3.494 20.006 1.00 88.62 113 ALA A O 1
ATOM 884 N N . GLN A 1 114 ? -9.215 -1.373 19.934 1.00 90.62 114 GLN A N 1
ATOM 885 C CA . GLN A 1 114 ? -9.842 -0.986 21.196 1.00 90.62 114 GLN A CA 1
ATOM 886 C C . GLN A 1 114 ? -11.376 -1.015 21.105 1.00 90.62 114 GLN A C 1
ATOM 888 O O . GLN A 1 114 ? -12.030 -1.523 22.014 1.00 90.62 114 GLN A O 1
ATOM 893 N N . ILE A 1 115 ? -11.949 -0.514 20.006 1.00 91.25 115 ILE A N 1
ATOM 894 C CA . ILE A 1 115 ? -13.398 -0.569 19.757 1.00 91.25 115 ILE A CA 1
ATOM 895 C C . ILE A 1 115 ? -13.872 -2.020 19.643 1.00 91.25 115 ILE A C 1
ATOM 897 O O . ILE A 1 115 ? -14.882 -2.371 20.241 1.00 91.25 115 ILE A O 1
ATOM 901 N N . ASP A 1 116 ? -13.143 -2.856 18.901 1.00 89.75 116 ASP A N 1
ATOM 902 C CA . ASP A 1 116 ? -13.484 -4.267 18.682 1.00 89.75 116 ASP A CA 1
ATOM 903 C C . ASP A 1 116 ? -13.499 -5.067 19.994 1.00 89.75 116 ASP A C 1
ATOM 905 O O . ASP A 1 116 ? -14.415 -5.845 20.252 1.00 89.75 116 ASP A O 1
ATOM 909 N N . GLN A 1 117 ? -12.519 -4.826 20.870 1.00 93.00 117 GLN A N 1
ATOM 910 C CA . GLN A 1 117 ? -12.398 -5.545 22.140 1.00 93.00 117 GLN A CA 1
ATOM 911 C C . GLN A 1 117 ? -13.307 -4.997 23.245 1.00 93.00 117 GLN A C 1
ATOM 913 O O . GLN A 1 117 ? -13.793 -5.764 24.077 1.00 93.00 117 GLN A O 1
ATOM 918 N N . GLN A 1 118 ? -13.488 -3.675 23.315 1.00 94.88 118 GLN A N 1
ATOM 919 C CA . GLN A 1 118 ? -14.135 -2.994 24.441 1.00 94.88 118 GLN A CA 1
ATOM 920 C C . GLN A 1 118 ? -14.986 -1.796 23.973 1.00 94.88 118 GLN A C 1
ATOM 922 O O . GLN A 1 118 ? -14.692 -0.646 24.318 1.00 94.88 118 GLN A O 1
ATOM 927 N N . PRO A 1 119 ? -16.070 -2.031 23.212 1.00 92.94 119 PRO A N 1
ATOM 928 C CA . PRO A 1 119 ? -16.815 -0.966 22.531 1.00 92.94 119 PRO A CA 1
ATOM 929 C C . PRO A 1 119 ? -17.519 0.013 23.481 1.00 92.94 119 PRO A C 1
ATOM 931 O O . PRO A 1 119 ? -17.729 1.170 23.126 1.00 92.94 119 PRO A O 1
ATOM 934 N N . THR A 1 120 ? -17.882 -0.432 24.687 1.00 95.94 120 THR A N 1
ATOM 935 C CA . THR A 1 120 ? -18.590 0.381 25.691 1.00 95.94 120 THR A CA 1
ATOM 936 C C . THR A 1 120 ? -17.720 0.761 26.890 1.00 95.94 120 THR A C 1
ATOM 938 O O . THR A 1 120 ? -18.244 1.303 27.862 1.00 95.94 120 THR A O 1
ATOM 941 N N . ASP A 1 121 ? -16.416 0.461 26.869 1.00 96.81 121 ASP A N 1
ATOM 942 C CA . ASP A 1 121 ? -15.523 0.858 27.961 1.00 96.81 121 ASP A CA 1
ATOM 943 C C . ASP A 1 121 ? -15.411 2.394 28.027 1.00 96.81 121 ASP A C 1
ATOM 945 O O . ASP A 1 121 ? -15.269 3.045 26.982 1.00 96.81 121 ASP A O 1
ATOM 949 N N . PRO A 1 122 ? -15.459 3.009 29.225 1.00 96.25 122 PRO A N 1
ATOM 950 C CA . PRO A 1 122 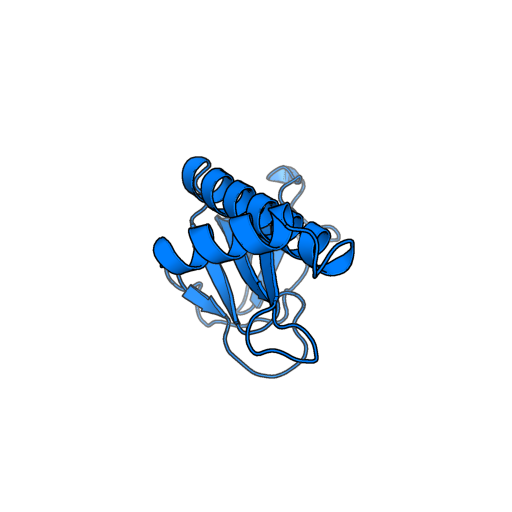? -15.362 4.459 29.366 1.00 96.25 122 PRO A CA 1
ATOM 951 C C . PRO A 1 122 ? -14.127 5.077 28.697 1.00 96.25 122 PRO A C 1
ATOM 953 O O . PRO A 1 122 ? -14.208 6.198 28.188 1.00 96.25 122 PRO A O 1
ATOM 956 N N . ASN A 1 123 ? -12.993 4.367 28.643 1.00 93.88 123 ASN A N 1
ATOM 957 C CA . ASN A 1 123 ? -11.793 4.856 27.962 1.00 93.88 123 ASN A CA 1
ATOM 958 C C . ASN A 1 123 ? -11.958 4.834 26.440 1.00 93.88 123 ASN A C 1
ATOM 960 O O . ASN A 1 123 ? -11.501 5.761 25.767 1.00 93.88 123 ASN A O 1
ATOM 964 N N . THR A 1 124 ? -12.627 3.816 25.890 1.00 94.25 124 THR A N 1
ATOM 965 C CA . THR A 1 124 ? -12.970 3.749 24.459 1.00 94.25 124 THR A CA 1
ATOM 966 C C . THR A 1 124 ? -13.871 4.916 24.077 1.00 94.25 124 THR A C 1
ATOM 968 O O . THR A 1 124 ? -13.549 5.662 23.154 1.00 94.25 124 THR A O 1
ATOM 971 N N . ILE A 1 125 ? -14.933 5.154 24.851 1.00 95.88 125 ILE A N 1
ATOM 972 C CA . ILE A 1 125 ? -15.860 6.275 24.634 1.00 95.88 125 ILE A CA 1
ATOM 973 C C . ILE A 1 125 ? -15.124 7.619 24.731 1.00 95.88 125 ILE A C 1
ATOM 975 O O . ILE A 1 125 ? -15.258 8.459 23.845 1.00 95.88 125 ILE A O 1
ATOM 979 N N . THR A 1 126 ? -14.292 7.813 25.757 1.00 95.25 126 THR A N 1
ATOM 980 C CA . THR A 1 126 ? -13.510 9.051 25.932 1.00 95.25 126 THR A CA 1
ATOM 981 C C . THR A 1 126 ? -12.556 9.294 24.761 1.00 95.25 126 THR A C 1
ATOM 983 O O . THR A 1 126 ? -12.414 10.425 24.296 1.00 95.25 126 THR A O 1
ATOM 986 N N . THR A 1 127 ? -11.905 8.240 24.265 1.00 93.19 127 THR A N 1
ATOM 987 C CA . THR A 1 127 ? -10.997 8.333 23.113 1.00 93.19 127 THR A CA 1
ATOM 988 C C . THR A 1 127 ? -11.754 8.746 21.852 1.00 93.19 127 THR A C 1
ATOM 990 O O . THR A 1 127 ? -11.287 9.616 21.119 1.00 93.19 127 THR A O 1
ATOM 993 N N . LEU A 1 128 ? -12.943 8.177 21.629 1.00 93.69 128 LEU A N 1
ATOM 994 C CA . LEU A 1 128 ? -13.808 8.530 20.504 1.00 93.69 128 LEU A CA 1
ATOM 995 C C . LEU A 1 128 ? -14.303 9.978 20.581 1.00 93.69 128 LEU A C 1
ATOM 997 O O . LEU A 1 128 ? -14.223 10.682 19.579 1.00 93.69 128 LEU A O 1
ATOM 1001 N N . ILE A 1 129 ? -14.732 10.441 21.762 1.00 94.75 129 ILE A N 1
ATOM 1002 C CA . ILE A 1 129 ? -15.153 11.837 21.979 1.00 94.75 129 ILE A CA 1
ATOM 1003 C C . ILE A 1 129 ? -14.017 12.799 21.602 1.00 94.75 129 ILE A C 1
ATOM 1005 O O . ILE A 1 129 ? -14.211 13.696 20.783 1.00 94.75 129 ILE A O 1
ATOM 1009 N N . ARG A 1 130 ? -12.801 12.565 22.115 1.00 92.81 130 ARG A N 1
ATOM 1010 C CA . ARG A 1 130 ? -11.632 13.406 21.799 1.00 92.81 130 ARG A CA 1
ATOM 1011 C C . ARG A 1 130 ? -11.299 13.418 20.311 1.00 92.81 130 ARG A C 1
ATOM 1013 O O . ARG A 1 130 ? -10.921 14.456 19.779 1.00 92.81 130 ARG A O 1
ATOM 1020 N N . LEU A 1 131 ? -11.422 12.272 19.640 1.00 89.94 131 LEU A N 1
ATOM 1021 C CA . LEU A 1 131 ? -11.193 12.195 18.201 1.00 89.94 131 LEU A CA 1
ATOM 1022 C C . LEU A 1 131 ? -12.215 13.047 17.441 1.00 89.94 131 LEU A C 1
ATOM 1024 O O . LEU A 1 131 ? -11.820 13.815 16.569 1.00 89.94 131 LEU A O 1
ATOM 1028 N N . THR A 1 132 ? -13.501 12.955 17.790 1.00 90.44 132 THR A N 1
ATOM 1029 C CA . THR A 1 132 ? -14.555 13.745 17.135 1.00 90.44 132 THR A CA 1
ATOM 1030 C C . THR A 1 132 ? -14.423 15.247 17.361 1.00 90.44 132 THR A C 1
ATOM 1032 O O . THR A 1 132 ? -14.817 16.011 16.494 1.00 90.44 132 THR A O 1
ATOM 1035 N N . GLU A 1 133 ? -13.837 15.676 18.478 1.00 91.75 133 GLU A N 1
ATOM 1036 C CA . GLU A 1 133 ? -13.551 17.094 18.746 1.00 91.75 133 GLU A CA 1
ATOM 1037 C C . GLU A 1 133 ? -12.333 17.623 17.969 1.00 91.75 133 GLU A C 1
ATOM 1039 O O . GLU A 1 133 ? -12.155 18.832 17.846 1.00 91.75 133 GLU A O 1
ATOM 1044 N N . SER A 1 134 ? -11.474 16.727 17.472 1.00 83.69 134 SER A N 1
ATOM 1045 C CA . SER A 1 134 ? -10.251 17.073 16.732 1.00 83.69 134 SER A CA 1
ATOM 1046 C C . SER A 1 134 ? -10.412 17.099 15.206 1.00 83.69 134 SER A C 1
ATOM 1048 O O . SER A 1 134 ? -9.461 17.469 14.512 1.00 83.69 134 SER A O 1
ATOM 1050 N N . LEU A 1 135 ? -11.574 16.676 14.698 1.00 76.56 135 LEU A N 1
ATOM 1051 C CA . LEU A 1 135 ? -11.935 16.621 13.275 1.00 76.56 135 LEU A CA 1
ATOM 1052 C C . LEU A 1 135 ? -12.785 17.832 12.879 1.00 76.56 135 LEU A C 1
ATOM 1054 O O . LEU A 1 135 ? -12.582 18.315 11.743 1.00 76.56 135 LEU A O 1
#

Radius of gyration: 18.4 Å; chains: 1; bounding box: 41×31×52 Å

Secondary structure (DSSP, 8-state):
---GGGS--EEEEEEEEEPPTTSS--EEEEEEEEEEEETTEEEEEETT--GGG-STTT-EEEEEE-SSPPPSSEEE--SS--SS-TTEEEEE--HHHHHHHHHHHHHHHHHHHHHHH-TT-HHHHHHHHHHHH--